Protein AF-A0A0C2FPS5-F1 (afdb_monomer_lite)

Structure (mmCIF, N/CA/C/O backbone):
data_AF-A0A0C2FPS5-F1
#
_entry.id   AF-A0A0C2FPS5-F1
#
loop_
_atom_site.group_PDB
_atom_site.id
_atom_site.type_symbol
_atom_site.label_atom_id
_atom_site.label_alt_id
_atom_site.label_comp_id
_atom_site.label_asym_id
_atom_site.label_entity_id
_atom_site.label_seq_id
_atom_site.pdbx_PDB_ins_code
_atom_site.Cartn_x
_atom_site.Cartn_y
_atom_site.Cartn_z
_atom_site.occupancy
_atom_site.B_iso_or_equiv
_atom_site.auth_seq_id
_atom_site.auth_comp_id
_atom_site.auth_asym_id
_atom_site.auth_atom_id
_atom_site.pdbx_PDB_model_num
ATOM 1 N N . SER A 1 1 ? 12.029 13.541 -1.799 1.00 57.22 1 SER A N 1
ATOM 2 C CA . SER A 1 1 ? 10.573 13.661 -1.577 1.00 57.22 1 SER A CA 1
ATOM 3 C C . SER A 1 1 ? 9.976 12.266 -1.522 1.00 57.22 1 SER A C 1
ATOM 5 O O . SER A 1 1 ? 10.439 11.397 -2.249 1.00 57.22 1 SER A O 1
ATOM 7 N N . ILE A 1 2 ? 9.017 12.026 -0.625 1.00 70.44 2 ILE A N 1
ATOM 8 C CA . ILE A 1 2 ? 8.234 10.782 -0.600 1.00 70.44 2 ILE A CA 1
ATOM 9 C C . ILE A 1 2 ? 7.056 10.985 -1.557 1.00 70.44 2 ILE A C 1
ATOM 11 O O . ILE A 1 2 ? 6.368 11.998 -1.454 1.00 70.44 2 ILE A O 1
ATOM 15 N N . GLU A 1 3 ? 6.858 10.064 -2.496 1.00 81.69 3 GLU A N 1
ATOM 16 C CA . GLU A 1 3 ? 5.777 10.108 -3.487 1.00 81.69 3 GLU A CA 1
ATOM 17 C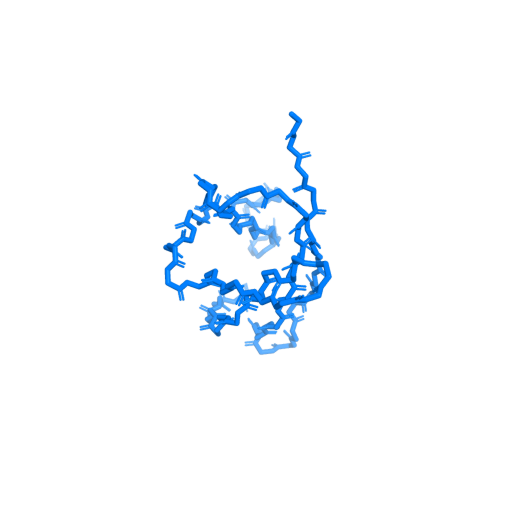 C . GLU A 1 3 ? 4.650 9.153 -3.062 1.00 81.69 3 GLU A C 1
ATOM 19 O O . GLU A 1 3 ? 4.909 7.987 -2.753 1.00 81.69 3 GLU A O 1
ATOM 24 N N . LEU A 1 4 ? 3.402 9.636 -3.036 1.00 85.56 4 LEU A N 1
ATOM 25 C CA . LEU A 1 4 ? 2.226 8.769 -2.959 1.00 85.56 4 LEU A CA 1
ATOM 26 C C . LEU A 1 4 ? 1.930 8.251 -4.366 1.00 85.56 4 LEU A C 1
ATOM 28 O O . LEU A 1 4 ? 1.646 9.043 -5.258 1.00 85.56 4 LEU A O 1
ATOM 32 N N . LEU A 1 5 ? 1.995 6.934 -4.548 1.00 85.56 5 LEU A N 1
ATOM 33 C CA . LEU A 1 5 ? 1.826 6.322 -5.867 1.00 85.56 5 LEU A CA 1
ATOM 34 C C . LEU A 1 5 ? 0.376 5.975 -6.190 1.00 85.56 5 LEU A C 1
ATOM 36 O O . LEU A 1 5 ? -0.022 6.092 -7.342 1.00 85.56 5 LEU A O 1
ATOM 40 N N . GLU A 1 6 ? -0.366 5.476 -5.199 1.00 86.31 6 GLU A N 1
ATOM 41 C CA . GLU A 1 6 ? -1.782 5.116 -5.313 1.00 86.31 6 GLU A CA 1
ATOM 42 C C . GLU A 1 6 ? -2.371 4.859 -3.918 1.00 86.31 6 GLU A C 1
ATOM 44 O O . GLU A 1 6 ? -1.629 4.551 -2.976 1.00 86.31 6 GLU A O 1
ATOM 49 N N . GLN A 1 7 ? -3.697 4.928 -3.794 1.00 89.75 7 GLN A N 1
ATOM 50 C CA . GLN A 1 7 ? -4.437 4.492 -2.606 1.00 89.75 7 GLN A CA 1
ATOM 51 C C . GLN A 1 7 ? -5.718 3.733 -2.973 1.00 89.75 7 GLN A C 1
ATOM 53 O O . GLN A 1 7 ? -6.320 3.962 -4.015 1.00 89.75 7 GLN A O 1
ATOM 58 N N . THR A 1 8 ? -6.148 2.828 -2.097 1.00 85.75 8 THR A N 1
ATOM 59 C CA . THR A 1 8 ? -7.395 2.073 -2.261 1.00 85.75 8 THR A CA 1
ATOM 60 C C . THR A 1 8 ? -7.964 1.687 -0.899 1.00 85.75 8 THR A C 1
ATOM 62 O O . THR A 1 8 ? -7.259 1.758 0.112 1.00 85.75 8 THR A O 1
ATOM 65 N N . HIS A 1 9 ? -9.216 1.239 -0.886 1.00 85.69 9 HIS A N 1
ATOM 66 C CA . HIS A 1 9 ? -9.844 0.607 0.269 1.00 85.69 9 HIS A CA 1
ATOM 67 C C . HIS A 1 9 ? -10.025 -0.888 0.011 1.00 85.69 9 HIS A C 1
ATOM 69 O O . HIS A 1 9 ? -10.199 -1.325 -1.127 1.00 85.69 9 HIS A O 1
ATOM 75 N N . SER A 1 10 ? -9.957 -1.679 1.077 1.00 83.19 10 SER A N 1
ATOM 76 C CA . SER A 1 10 ? -10.339 -3.084 1.019 1.00 83.19 10 SER A CA 1
ATOM 77 C C . SER A 1 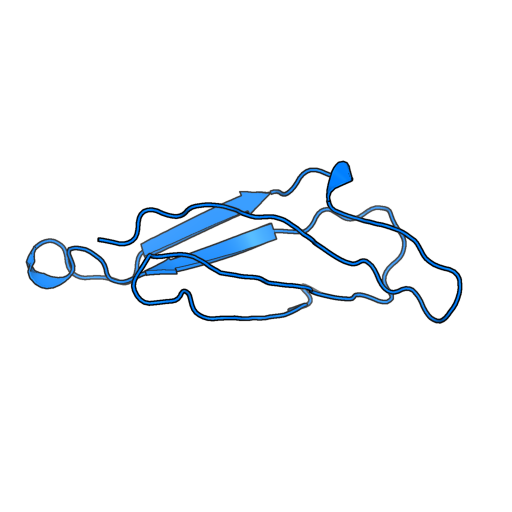10 ? -11.850 -3.239 0.858 1.00 83.19 10 SER A C 1
ATOM 79 O O . SER A 1 10 ? -12.614 -2.394 1.321 1.00 83.19 10 SER A O 1
ATOM 81 N N . ASP A 1 11 ? -12.275 -4.344 0.252 1.00 81.69 11 ASP A N 1
ATOM 82 C CA . ASP A 1 11 ? -13.668 -4.782 0.278 1.00 81.69 11 ASP A CA 1
ATOM 83 C C . ASP A 1 11 ? -14.070 -5.350 1.654 1.00 81.69 11 ASP A C 1
ATOM 85 O O . ASP A 1 11 ? -13.251 -5.453 2.572 1.00 81.69 11 ASP A O 1
ATOM 89 N N . GLU A 1 12 ? -15.335 -5.754 1.785 1.00 83.62 12 GLU A N 1
ATOM 90 C CA . GLU A 1 12 ? -15.900 -6.352 3.008 1.00 83.62 12 GLU A CA 1
ATOM 91 C C . GLU A 1 12 ? -15.184 -7.640 3.456 1.00 83.62 12 GLU A C 1
ATOM 93 O O . GLU A 1 12 ? -15.296 -8.044 4.608 1.00 83.62 12 GLU A O 1
ATOM 98 N N . ALA A 1 13 ? -14.424 -8.286 2.566 1.00 81.75 13 ALA A N 1
ATOM 99 C CA . ALA A 1 13 ? -13.628 -9.474 2.865 1.00 81.75 13 ALA A CA 1
ATOM 100 C C . ALA A 1 13 ? -12.142 -9.152 3.132 1.00 81.75 13 ALA A C 1
ATOM 102 O O . ALA A 1 13 ? -11.308 -10.063 3.157 1.00 81.75 13 ALA A O 1
ATOM 103 N N . GLY A 1 14 ? -11.777 -7.872 3.278 1.00 77.88 14 GLY A N 1
ATOM 104 C CA . GLY A 1 14 ? -10.401 -7.426 3.516 1.00 77.88 14 GLY A CA 1
ATOM 105 C C . GLY A 1 14 ? -9.485 -7.516 2.287 1.00 77.88 14 GLY A C 1
ATOM 106 O O . GLY A 1 14 ? -8.260 -7.403 2.406 1.00 77.88 14 GLY A O 1
ATOM 107 N N . ARG A 1 15 ? -10.033 -7.743 1.086 1.00 80.31 15 ARG A N 1
ATOM 108 C CA . ARG A 1 15 ? -9.252 -7.848 -0.157 1.00 80.31 15 ARG A CA 1
ATOM 109 C C . ARG A 1 15 ? -9.081 -6.474 -0.782 1.00 80.31 15 ARG A C 1
ATOM 111 O O . ARG A 1 15 ? -10.012 -5.682 -0.805 1.00 80.31 15 ARG A O 1
ATOM 118 N N . PHE A 1 16 ? -7.916 -6.217 -1.362 1.00 82.56 16 PHE A N 1
ATOM 119 C CA . PHE A 1 16 ? -7.657 -4.991 -2.109 1.00 82.56 16 PHE A CA 1
ATOM 120 C C . PHE A 1 16 ? -6.782 -5.262 -3.333 1.00 82.56 16 PHE A C 1
ATOM 122 O O . PHE A 1 16 ? -6.005 -6.222 -3.370 1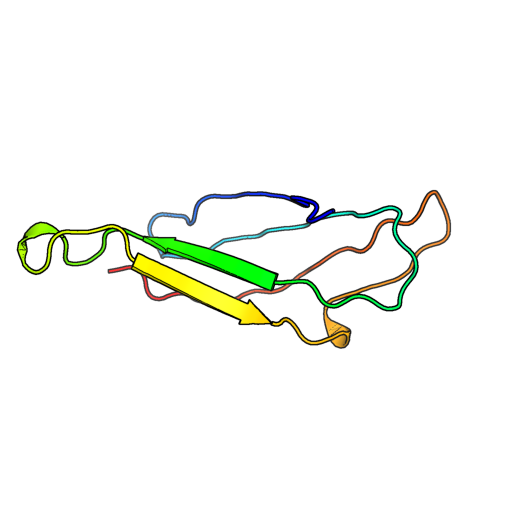.00 82.56 16 PHE A O 1
ATOM 129 N N . GLU A 1 17 ? -6.895 -4.383 -4.323 1.00 80.69 17 GLU A N 1
ATOM 130 C CA . GLU A 1 17 ? -5.999 -4.307 -5.471 1.00 80.69 17 GLU A CA 1
ATOM 131 C C . GLU A 1 17 ? -5.482 -2.874 -5.584 1.00 80.69 17 GLU A C 1
ATOM 133 O O . GLU A 1 17 ? -6.249 -1.916 -5.494 1.00 80.69 17 GLU A O 1
ATOM 138 N N . LEU A 1 18 ? -4.166 -2.731 -5.730 1.00 80.81 18 LEU A N 1
ATOM 139 C CA . LEU A 1 18 ? -3.495 -1.440 -5.747 1.00 80.81 18 LEU A CA 1
ATOM 140 C C . LEU A 1 18 ? -2.382 -1.458 -6.787 1.00 80.81 18 LEU A C 1
ATOM 142 O O . LEU A 1 18 ? -1.489 -2.300 -6.709 1.00 80.81 18 LEU A O 1
ATOM 146 N N . VAL A 1 19 ? -2.418 -0.507 -7.719 1.00 82.06 19 VAL A N 1
ATOM 147 C CA . VAL A 1 19 ? -1.424 -0.360 -8.785 1.00 82.06 19 VAL A CA 1
ATOM 148 C C . VAL A 1 19 ? -0.921 1.080 -8.798 1.00 82.06 19 VAL A C 1
ATOM 150 O O . VAL A 1 19 ? -1.531 1.950 -9.407 1.00 82.06 19 VAL A O 1
ATOM 153 N N . GLY A 1 20 ? 0.214 1.331 -8.149 1.00 79.75 20 GLY A N 1
ATOM 154 C CA . GLY A 1 20 ? 0.879 2.638 -8.189 1.00 79.75 20 GLY A CA 1
ATOM 155 C C . GLY A 1 20 ? 1.904 2.739 -9.309 1.00 79.75 20 GLY A C 1
ATOM 156 O O . GLY A 1 20 ? 2.556 1.746 -9.610 1.00 79.75 20 GLY A O 1
ATOM 157 N N . ARG A 1 21 ? 2.070 3.933 -9.889 1.00 78.38 21 ARG A N 1
ATOM 158 C CA . ARG A 1 21 ? 3.003 4.215 -10.996 1.00 78.38 21 ARG A CA 1
ATOM 159 C C . ARG A 1 21 ? 3.947 5.351 -10.602 1.00 78.38 21 ARG A C 1
ATOM 161 O O . ARG A 1 21 ? 3.493 6.315 -10.005 1.00 78.38 21 ARG A O 1
ATOM 168 N N . SER A 1 22 ? 5.229 5.267 -10.957 1.00 77.12 22 SER A N 1
ATOM 169 C CA . SER A 1 22 ? 6.200 6.352 -10.733 1.00 77.12 22 SER A CA 1
ATOM 170 C C . SER A 1 22 ? 7.111 6.502 -11.938 1.00 77.12 22 SER A C 1
ATOM 172 O O . SER A 1 22 ? 7.548 5.503 -12.503 1.00 77.12 22 SER A O 1
ATOM 174 N N . ARG A 1 23 ? 7.464 7.750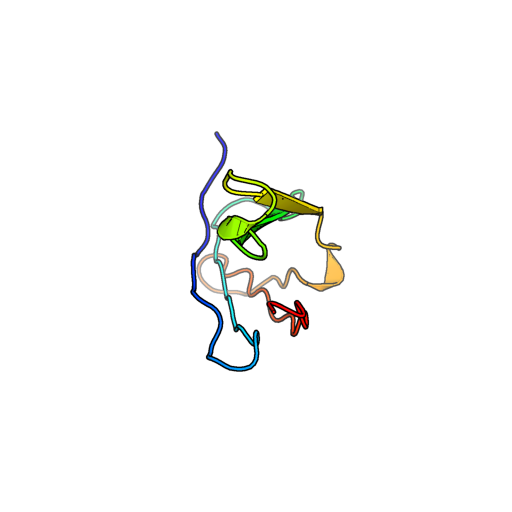 -12.263 1.00 75.06 23 ARG A N 1
ATOM 175 C CA . ARG A 1 23 ? 8.467 8.078 -13.290 1.00 75.06 23 ARG A CA 1
ATOM 176 C C . ARG A 1 23 ? 9.910 7.948 -12.787 1.00 75.06 23 ARG A C 1
ATOM 178 O O . ARG A 1 23 ? 10.842 8.172 -13.557 1.00 75.06 23 ARG A O 1
ATOM 185 N N . SER A 1 24 ? 10.097 7.643 -11.502 1.00 67.88 24 SER A N 1
ATOM 186 C CA . SER A 1 24 ? 11.408 7.548 -10.864 1.00 67.88 24 SER A CA 1
ATOM 187 C C . SER A 1 24 ? 12.200 6.326 -11.348 1.00 67.88 24 SER A C 1
ATOM 189 O O . SER A 1 24 ? 11.627 5.265 -11.606 1.00 67.88 24 SER A O 1
ATOM 191 N N . ASN A 1 25 ? 13.525 6.480 -11.452 1.00 65.19 25 ASN A N 1
ATOM 192 C CA . ASN A 1 25 ? 14.458 5.439 -11.902 1.00 65.19 25 ASN A CA 1
ATOM 193 C C . ASN A 1 25 ? 14.388 4.168 -11.030 1.00 65.19 25 ASN A C 1
ATOM 195 O O . ASN A 1 25 ? 13.915 4.193 -9.904 1.00 65.19 25 ASN A O 1
ATOM 199 N N . SER A 1 26 ? 14.853 3.024 -11.521 1.00 62.38 26 SER A N 1
ATOM 200 C CA . SER A 1 26 ? 14.496 1.707 -10.969 1.00 62.38 26 SER A CA 1
ATOM 201 C C . SER A 1 26 ? 15.178 1.273 -9.656 1.00 62.38 26 SER A C 1
ATOM 203 O O . SER A 1 26 ? 15.082 0.105 -9.265 1.00 62.38 26 SER A O 1
ATOM 205 N N . ASN A 1 27 ? 15.805 2.187 -8.909 1.00 70.12 27 ASN A N 1
ATOM 206 C CA . ASN A 1 27 ? 16.551 1.861 -7.683 1.00 70.12 27 ASN A CA 1
ATOM 207 C C . ASN A 1 27 ? 15.747 1.954 -6.374 1.00 70.12 27 ASN A C 1
ATOM 209 O O . ASN A 1 27 ? 16.307 1.753 -5.296 1.00 70.12 27 ASN A O 1
ATOM 213 N N . TRP A 1 28 ? 14.442 2.223 -6.425 1.00 77.50 28 TRP A N 1
ATOM 214 C CA . TRP A 1 28 ? 13.610 2.337 -5.224 1.00 77.50 28 TRP A CA 1
ATOM 215 C C . TRP A 1 28 ? 12.844 1.047 -4.894 1.00 77.50 28 TRP A C 1
ATOM 217 O O . TRP A 1 28 ? 12.662 0.148 -5.718 1.00 77.50 28 TRP A O 1
ATOM 227 N N . ARG A 1 29 ? 12.388 0.963 -3.640 1.00 78.44 29 ARG A N 1
ATOM 228 C CA . ARG A 1 29 ? 11.465 -0.067 -3.151 1.00 78.44 29 ARG A CA 1
ATOM 229 C C . ARG A 1 29 ? 10.205 0.624 -2.626 1.00 78.44 29 ARG A C 1
ATOM 231 O O . ARG A 1 29 ? 10.343 1.535 -1.810 1.00 78.44 29 ARG A O 1
ATOM 238 N N . PRO A 1 30 ? 8.999 0.230 -3.063 1.00 83.94 30 PRO A N 1
ATOM 239 C CA . PRO A 1 30 ? 7.762 0.783 -2.514 1.00 83.94 30 PRO A CA 1
ATOM 240 C C . PRO A 1 30 ? 7.609 0.413 -1.033 1.00 83.94 30 PRO A C 1
ATOM 242 O O . PRO A 1 30 ? 8.039 -0.657 -0.584 1.00 83.94 30 PRO A O 1
ATOM 245 N N . VAL A 1 31 ? 6.889 1.257 -0.304 1.00 88.69 31 VAL A N 1
ATOM 246 C CA . VAL A 1 31 ? 6.351 0.923 1.014 1.00 88.69 31 VAL A CA 1
ATOM 247 C C . VAL A 1 31 ? 4.834 0.893 0.908 1.00 88.69 31 VAL A C 1
ATOM 249 O O . VAL A 1 31 ? 4.219 1.896 0.551 1.00 88.69 31 VAL A O 1
ATOM 252 N N . LEU A 1 32 ? 4.229 -0.246 1.235 1.00 89.44 32 LEU A N 1
ATOM 253 C CA . LEU A 1 32 ? 2.790 -0.344 1.441 1.00 89.44 32 LEU A CA 1
ATOM 254 C C . LEU A 1 32 ? 2.487 0.022 2.894 1.00 89.44 32 LEU A C 1
ATOM 256 O O . LEU A 1 32 ? 2.960 -0.642 3.817 1.00 89.44 32 LEU A O 1
ATOM 260 N N . ASN A 1 33 ? 1.696 1.073 3.081 1.00 90.12 33 ASN A N 1
ATOM 261 C CA . ASN A 1 33 ? 1.170 1.461 4.383 1.00 90.12 33 ASN A CA 1
ATOM 262 C C . ASN A 1 33 ? -0.289 1.003 4.454 1.00 90.12 33 ASN A C 1
ATOM 264 O O . ASN A 1 33 ? -1.077 1.372 3.587 1.00 90.12 33 ASN A O 1
ATOM 268 N N . ILE A 1 34 ? -0.642 0.229 5.476 1.00 89.56 34 ILE A N 1
ATOM 269 C CA . ILE A 1 34 ? -2.027 -0.164 5.756 1.00 89.56 34 ILE A CA 1
ATOM 270 C C . ILE A 1 34 ? -2.467 0.546 7.027 1.00 89.56 34 ILE A C 1
ATOM 272 O O . ILE A 1 34 ? -1.785 0.468 8.050 1.00 89.56 34 ILE A O 1
ATOM 276 N N . TYR A 1 35 ? -3.605 1.227 6.944 1.00 87.94 35 TYR A N 1
ATOM 277 C CA . TYR A 1 35 ? -4.245 1.902 8.063 1.00 87.94 35 TYR A CA 1
ATOM 278 C C . TYR A 1 35 ? -5.573 1.216 8.357 1.00 87.94 35 TYR A C 1
ATOM 280 O O . TYR A 1 35 ? -6.337 0.970 7.428 1.00 87.94 35 TYR A O 1
ATOM 288 N N . HIS A 1 36 ? -5.841 0.922 9.627 1.00 83.50 36 HIS A N 1
ATOM 289 C CA . HIS A 1 36 ? -7.104 0.320 10.051 1.00 83.50 36 HIS A CA 1
ATOM 290 C C . HIS A 1 36 ? -7.473 0.741 11.479 1.00 83.50 36 HIS A C 1
ATOM 292 O O . HIS A 1 36 ? -6.626 1.211 12.244 1.00 83.50 36 HIS A O 1
ATOM 298 N N . ASP A 1 37 ? -8.742 0.567 11.811 1.00 82.62 37 ASP A N 1
ATOM 299 C CA . ASP A 1 37 ? -9.404 0.877 13.080 1.00 82.62 37 ASP A CA 1
ATOM 300 C C . ASP A 1 37 ? -10.032 -0.378 13.720 1.00 82.62 37 ASP A C 1
ATOM 302 O O . ASP A 1 37 ? -10.895 -0.286 14.586 1.00 82.62 37 ASP A O 1
ATOM 306 N N . CYS A 1 38 ? -9.583 -1.578 13.335 1.00 77.75 38 CYS A N 1
ATOM 307 C CA . CYS A 1 38 ? -10.034 -2.820 13.970 1.00 77.75 38 CYS A CA 1
ATOM 308 C C . CYS A 1 38 ? -9.831 -2.779 15.488 1.00 77.75 38 CYS A C 1
ATOM 310 O O . CYS A 1 38 ? -8.791 -2.323 15.978 1.00 77.75 38 CYS A O 1
ATOM 312 N N . GLU A 1 39 ? -10.787 -3.342 16.228 1.00 79.44 39 GLU A N 1
ATOM 313 C CA . GLU A 1 39 ? -10.785 -3.379 17.694 1.00 79.44 39 GLU A CA 1
ATOM 314 C C . GLU A 1 39 ? -10.769 -1.981 18.353 1.00 79.44 39 GLU A C 1
ATOM 316 O O . GLU A 1 39 ? -10.364 -1.872 19.512 1.00 79.44 39 GLU A O 1
ATOM 321 N N . ASP A 1 40 ? -11.188 -0.901 17.673 1.00 80.81 40 ASP A N 1
ATOM 322 C CA . ASP A 1 40 ? -11.131 0.453 18.261 1.00 80.81 40 ASP A CA 1
ATOM 323 C C . ASP A 1 40 ? -11.987 0.605 19.518 1.00 80.81 40 ASP A C 1
ATOM 325 O O . ASP A 1 40 ? -11.595 1.294 20.457 1.00 80.81 40 ASP A O 1
ATOM 329 N N . ALA A 1 41 ? -13.119 -0.102 19.582 1.00 79.94 41 ALA A N 1
ATOM 330 C CA . ALA A 1 41 ? -13.976 -0.122 20.766 1.00 79.94 41 ALA A CA 1
ATOM 331 C C . ALA A 1 41 ? -13.244 -0.642 22.018 1.00 79.94 41 ALA A C 1
ATOM 333 O O . ALA A 1 41 ? -13.571 -0.248 23.135 1.00 79.94 41 ALA A O 1
ATOM 334 N N . LYS A 1 42 ? -12.255 -1.527 21.837 1.00 81.69 42 LYS A N 1
ATOM 335 C CA . LYS A 1 42 ? -11.463 -2.121 22.921 1.00 81.69 42 LYS A CA 1
ATOM 336 C C . LYS A 1 42 ? -10.145 -1.385 23.143 1.00 81.69 42 LYS A C 1
ATOM 338 O O . LYS A 1 42 ? -9.723 -1.214 24.279 1.00 81.69 42 LYS A O 1
ATOM 343 N N . ASN A 1 43 ? -9.496 -0.973 22.059 1.00 78.94 43 ASN A N 1
ATOM 344 C CA . ASN A 1 43 ? -8.200 -0.310 22.047 1.00 78.94 43 ASN A CA 1
ATOM 345 C C . ASN A 1 43 ? -8.266 0.852 21.045 1.00 78.94 43 ASN A C 1
ATOM 347 O O . ASN A 1 43 ? -7.990 0.631 19.861 1.00 78.94 43 ASN A O 1
ATOM 351 N N . PRO A 1 44 ? -8.634 2.061 21.500 1.00 84.94 44 PRO A N 1
ATOM 352 C CA . PRO A 1 44 ? -8.819 3.208 20.623 1.00 84.94 44 PRO A CA 1
ATOM 353 C C . PRO A 1 44 ? -7.534 3.613 19.897 1.00 84.94 44 PRO A C 1
ATOM 355 O O . PRO A 1 44 ? -6.458 3.671 20.497 1.00 84.94 44 PRO A O 1
ATOM 358 N N . GLY A 1 45 ? -7.659 3.967 18.621 1.00 80.56 45 GLY A N 1
ATOM 359 C CA . GLY A 1 45 ? -6.603 4.557 17.813 1.00 80.56 45 GLY A CA 1
ATOM 360 C C . GLY A 1 45 ? -6.384 3.868 16.467 1.00 80.56 45 GLY A C 1
ATOM 361 O O . GLY A 1 45 ? -6.274 2.649 16.345 1.00 80.56 45 GLY A O 1
ATOM 362 N N . ARG A 1 46 ? -6.172 4.683 15.430 1.00 80.81 46 ARG A N 1
ATOM 363 C CA . ARG A 1 46 ? -5.790 4.192 14.103 1.00 80.81 46 ARG A CA 1
ATOM 364 C C . ARG A 1 46 ? -4.428 3.501 14.158 1.00 80.81 46 ARG A C 1
ATOM 366 O O . ARG A 1 46 ? -3.420 4.107 14.524 1.00 80.81 46 ARG A O 1
ATOM 373 N N . ARG A 1 47 ? -4.384 2.250 13.719 1.00 85.81 47 ARG A N 1
ATOM 374 C CA . ARG A 1 47 ? -3.164 1.441 13.642 1.00 85.81 47 ARG A CA 1
ATOM 375 C C . ARG A 1 47 ? -2.560 1.544 12.249 1.00 85.81 47 ARG A C 1
ATOM 377 O O . ARG A 1 47 ? -3.276 1.690 11.258 1.00 85.81 47 ARG A O 1
ATOM 384 N N . LYS A 1 48 ? -1.230 1.467 12.182 1.00 87.75 48 LYS A N 1
ATOM 385 C CA . LYS A 1 48 ? -0.454 1.552 10.941 1.00 87.75 48 LYS A CA 1
ATOM 386 C C . LYS A 1 48 ? 0.499 0.368 10.835 1.00 87.75 48 LYS A C 1
ATOM 388 O O . LYS A 1 48 ? 1.324 0.158 11.720 1.00 87.75 48 LYS A O 1
ATOM 393 N N . MET A 1 49 ? 0.431 -0.347 9.719 1.00 87.56 49 MET A N 1
ATOM 394 C CA . MET A 1 49 ? 1.392 -1.385 9.349 1.00 87.56 49 MET A CA 1
ATOM 395 C C . MET A 1 49 ? 2.183 -0.949 8.117 1.00 87.56 49 MET A C 1
ATOM 397 O O . MET A 1 49 ? 1.607 -0.420 7.167 1.00 87.56 49 MET A O 1
ATOM 401 N N . ASN A 1 50 ? 3.495 -1.201 8.125 1.00 90.56 50 ASN A N 1
ATOM 402 C CA . ASN A 1 50 ? 4.405 -0.812 7.048 1.00 90.56 50 ASN A CA 1
ATOM 403 C C . ASN A 1 50 ? 5.079 -2.045 6.456 1.00 90.56 50 ASN A C 1
ATO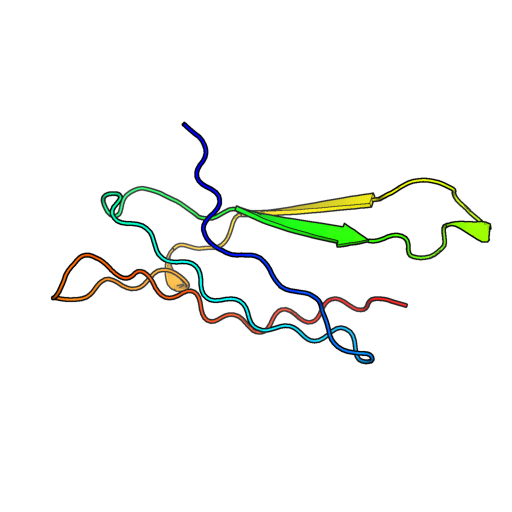M 405 O O . ASN A 1 50 ? 5.797 -2.759 7.155 1.00 90.56 50 ASN A O 1
ATOM 409 N N . PHE A 1 51 ? 4.905 -2.253 5.155 1.00 87.75 51 PHE A N 1
ATOM 410 C CA . PHE A 1 51 ? 5.516 -3.357 4.426 1.00 87.75 51 PHE A CA 1
ATOM 411 C C . PHE A 1 51 ? 6.427 -2.818 3.333 1.00 87.75 51 PHE A C 1
ATOM 413 O O . PHE A 1 51 ? 5.983 -2.163 2.392 1.00 87.75 51 PHE A O 1
ATOM 420 N N . LEU A 1 52 ? 7.716 -3.129 3.431 1.00 89.00 52 LEU A N 1
ATOM 421 C CA . LEU A 1 52 ? 8.674 -2.827 2.377 1.00 89.00 52 LEU A CA 1
ATOM 422 C C . LEU A 1 52 ? 8.557 -3.883 1.275 1.00 89.00 52 LEU A C 1
ATOM 424 O O . LEU A 1 52 ? 9.018 -5.016 1.459 1.00 89.00 52 LEU A O 1
ATOM 428 N N . LEU A 1 53 ? 7.967 -3.547 0.123 1.00 84.75 53 LEU A N 1
ATOM 429 C CA . LEU A 1 53 ? 7.748 -4.578 -0.892 1.00 84.75 53 LEU A CA 1
ATOM 430 C C . LEU A 1 53 ? 9.078 -4.958 -1.577 1.00 84.75 53 LEU A C 1
ATOM 432 O O . LEU A 1 53 ? 9.947 -4.113 -1.835 1.00 84.75 53 LEU A O 1
ATOM 436 N N . PRO A 1 54 ? 9.287 -6.254 -1.846 1.00 84.19 54 PRO A N 1
ATOM 437 C CA . PRO A 1 54 ? 10.375 -6.732 -2.691 1.00 84.19 54 PRO A CA 1
ATOM 438 C C . PRO A 1 54 ? 10.352 -6.129 -4.106 1.00 84.19 54 PRO A C 1
ATOM 440 O O . PRO A 1 54 ? 9.281 -5.935 -4.679 1.00 84.19 54 PRO A O 1
ATOM 443 N N . ARG A 1 55 ? 11.533 -5.948 -4.723 1.00 78.81 55 ARG A N 1
ATOM 444 C CA . ARG A 1 55 ? 11.657 -5.440 -6.108 1.00 78.81 55 ARG A CA 1
ATOM 445 C C . ARG A 1 55 ? 10.925 -6.293 -7.146 1.00 78.81 55 ARG A C 1
ATOM 447 O O . ARG A 1 55 ? 10.515 -5.751 -8.155 1.00 78.81 55 ARG A O 1
ATOM 454 N N . LYS A 1 56 ? 10.697 -7.590 -6.895 1.00 80.06 56 LYS A N 1
ATOM 455 C CA . LYS A 1 56 ? 9.936 -8.468 -7.809 1.00 80.06 56 LYS A CA 1
ATOM 456 C C . LYS A 1 56 ? 8.484 -8.026 -8.050 1.00 80.06 56 LYS A C 1
ATOM 458 O O . LYS A 1 56 ? 7.847 -8.547 -8.954 1.00 80.06 56 LYS A O 1
ATOM 463 N N . TYR A 1 57 ? 7.953 -7.119 -7.227 1.00 78.44 57 TYR A N 1
ATOM 464 C CA . TYR A 1 57 ? 6.639 -6.508 -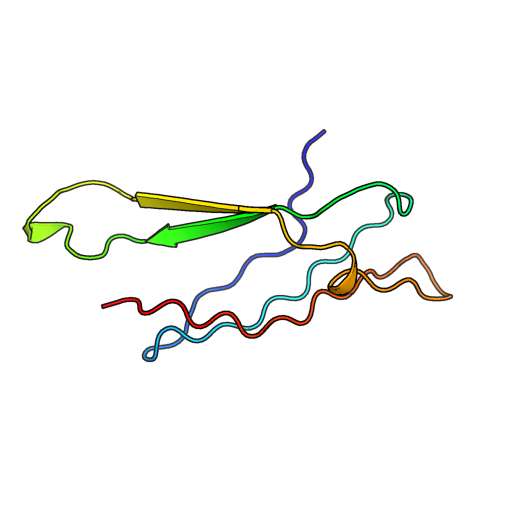7.436 1.00 78.44 57 TYR A CA 1
ATOM 465 C C . TYR A 1 57 ? 6.709 -5.205 -8.252 1.00 78.44 57 TYR A C 1
ATOM 467 O O . TYR A 1 57 ? 5.674 -4.600 -8.487 1.00 78.44 57 TYR A O 1
ATOM 475 N N . VAL A 1 58 ? 7.903 -4.768 -8.664 1.00 79.31 58 VAL A N 1
ATOM 476 C CA . VAL A 1 58 ? 8.164 -3.613 -9.536 1.00 79.31 58 VAL A CA 1
ATOM 477 C C . VAL A 1 58 ? 8.471 -4.146 -10.942 1.00 79.31 58 VAL A C 1
ATOM 479 O O . VAL A 1 58 ? 9.301 -5.043 -11.079 1.00 79.31 58 VAL A O 1
ATOM 482 N N . THR A 1 59 ? 7.848 -3.598 -11.985 1.00 76.31 59 THR A N 1
ATOM 483 C CA . THR A 1 59 ? 8.069 -4.013 -13.387 1.00 76.31 59 THR A CA 1
ATOM 484 C C . THR A 1 59 ? 8.362 -2.813 -14.283 1.00 76.31 59 THR A C 1
ATOM 486 O O . THR A 1 59 ? 7.573 -1.882 -14.282 1.00 76.31 59 THR A O 1
ATOM 489 N N . GLU A 1 60 ? 9.412 -2.847 -15.102 1.00 74.94 60 GLU A N 1
ATOM 490 C CA . GLU A 1 60 ? 9.762 -1.748 -16.025 1.00 74.94 60 GLU A CA 1
ATOM 491 C C . GLU A 1 60 ? 9.033 -1.878 -17.389 1.00 74.94 60 GLU A C 1
ATOM 493 O O . GLU A 1 60 ? 8.717 -2.993 -17.809 1.00 74.94 60 GLU A O 1
ATOM 498 N N . GLY A 1 61 ? 8.758 -0.767 -18.101 1.00 64.44 61 GLY A N 1
ATOM 499 C CA . GLY A 1 61 ? 8.037 -0.784 -19.393 1.00 64.44 61 GLY A CA 1
ATOM 500 C C . GLY A 1 61 ? 8.294 0.425 -20.329 1.00 64.44 61 GLY A C 1
ATOM 501 O O . GLY A 1 61 ? 8.676 1.493 -19.853 1.00 64.44 61 GLY A O 1
ATOM 502 N N . PRO A 1 62 ? 8.081 0.287 -21.662 1.00 49.12 62 PRO A N 1
ATOM 503 C CA . PRO A 1 62 ? 8.736 1.100 -22.710 1.00 49.12 62 PRO A CA 1
ATOM 504 C C . PRO A 1 62 ? 8.137 2.487 -23.044 1.00 49.12 62 PRO A C 1
ATOM 506 O O . PRO A 1 62 ? 8.697 3.199 -23.870 1.00 49.12 62 PRO A O 1
ATOM 509 N N . THR A 1 63 ? 7.029 2.918 -22.433 1.00 46.69 63 THR A N 1
ATOM 510 C CA . THR A 1 63 ? 6.447 4.275 -22.630 1.00 46.69 63 THR A CA 1
ATOM 511 C C . THR A 1 63 ? 6.050 4.832 -21.261 1.00 46.69 63 THR A C 1
ATOM 513 O O . THR A 1 63 ? 5.653 4.038 -20.410 1.00 46.69 63 THR A O 1
ATOM 516 N N . PRO A 1 64 ? 6.211 6.147 -21.011 1.00 41.56 64 PRO A N 1
ATOM 517 C CA . PRO A 1 64 ? 6.783 6.703 -19.778 1.00 41.56 64 PRO A CA 1
ATOM 518 C C . PRO A 1 64 ? 6.518 5.860 -18.522 1.00 41.56 64 PRO A C 1
ATOM 520 O O . PRO A 1 64 ? 5.499 6.020 -17.859 1.00 41.56 64 PRO A O 1
ATOM 523 N N . GLN A 1 65 ? 7.496 4.991 -18.230 1.00 48.59 65 GLN A N 1
ATOM 524 C CA . GLN A 1 65 ? 7.885 4.455 -16.922 1.00 48.59 65 GLN A CA 1
ATOM 525 C C . GLN A 1 65 ? 6.702 4.120 -16.000 1.00 48.59 65 GLN A C 1
ATOM 527 O O . GLN A 1 65 ? 6.446 4.789 -15.002 1.00 48.59 65 GLN A O 1
ATOM 532 N N . VAL A 1 66 ? 5.944 3.084 -16.345 1.00 43.06 66 VAL A N 1
ATOM 533 C CA . VAL A 1 66 ? 4.835 2.599 -15.523 1.00 43.06 66 VAL A CA 1
ATOM 534 C C . VAL A 1 66 ? 5.292 1.354 -14.774 1.00 43.06 66 VAL A C 1
ATOM 536 O O . VAL A 1 66 ? 5.159 0.239 -15.272 1.00 43.06 66 VAL A O 1
ATOM 539 N N . ASN A 1 67 ? 5.814 1.539 -13.561 1.00 49.91 67 ASN A N 1
ATOM 540 C CA . ASN A 1 67 ? 5.922 0.423 -12.628 1.00 49.91 67 ASN A CA 1
ATOM 541 C C . ASN A 1 67 ? 4.507 -0.010 -12.235 1.00 49.91 67 ASN A C 1
ATOM 543 O O . ASN A 1 67 ? 3.698 0.839 -11.883 1.00 49.91 67 ASN A O 1
ATOM 547 N N . VAL A 1 68 ? 4.178 -1.298 -12.358 1.00 49.12 68 VAL A N 1
ATOM 548 C CA . VAL A 1 68 ? 2.866 -1.844 -11.985 1.00 49.12 68 VAL A CA 1
ATOM 549 C C . VAL A 1 68 ? 3.073 -2.786 -10.811 1.00 49.12 68 VAL A C 1
ATOM 551 O O . VAL A 1 68 ? 3.591 -3.888 -10.973 1.00 49.12 68 VAL A O 1
ATOM 554 N N . PHE A 1 69 ? 2.620 -2.378 -9.630 1.00 50.25 69 PHE A N 1
ATOM 555 C CA . PHE A 1 69 ? 2.532 -3.285 -8.491 1.00 50.25 69 PHE A CA 1
ATOM 556 C C . PHE A 1 69 ? 1.299 -4.157 -8.644 1.00 50.25 69 PHE A C 1
ATOM 558 O O . PHE A 1 69 ? 0.186 -3.653 -8.670 1.00 50.25 69 PHE A O 1
ATOM 565 N N . ARG A 1 70 ? 1.483 -5.473 -8.751 1.00 45.59 70 ARG A N 1
ATOM 566 C CA . ARG A 1 70 ? 0.388 -6.440 -8.618 1.00 45.59 70 ARG A CA 1
ATOM 567 C C . ARG A 1 70 ? 0.705 -7.360 -7.455 1.00 45.59 70 ARG A C 1
ATOM 569 O O . ARG A 1 70 ? 1.524 -8.268 -7.574 1.00 45.59 70 ARG A O 1
ATOM 576 N N . SER A 1 71 ? 0.067 -7.124 -6.316 1.00 40.59 71 SER A N 1
ATOM 577 C CA . SER A 1 71 ? 0.159 -8.013 -5.161 1.00 40.59 71 SER A CA 1
ATOM 578 C C . SER A 1 71 ? -1.224 -8.263 -4.589 1.00 40.59 71 SER A C 1
ATOM 580 O O . SER A 1 71 ? -1.942 -7.315 -4.288 1.00 40.59 71 SER A O 1
ATOM 582 N N . ARG A 1 72 ? -1.570 -9.534 -4.381 1.00 43.28 72 ARG A N 1
ATOM 583 C CA . ARG A 1 72 ? -2.693 -9.918 -3.522 1.00 43.28 72 ARG A CA 1
ATOM 584 C C . ARG A 1 72 ? -2.144 -10.134 -2.121 1.00 43.28 72 ARG A C 1
ATOM 586 O O . ARG A 1 72 ? -1.634 -11.209 -1.821 1.00 43.28 72 ARG A O 1
ATOM 593 N N . ILE A 1 73 ? -2.204 -9.107 -1.287 1.00 46.28 73 ILE A N 1
ATOM 594 C CA . ILE A 1 73 ? -1.939 -9.255 0.143 1.00 46.28 73 ILE A CA 1
ATOM 595 C C . ILE A 1 73 ? -3.306 -9.434 0.796 1.00 46.28 73 ILE A C 1
ATOM 597 O O . ILE A 1 73 ? -4.168 -8.571 0.679 1.00 46.28 73 ILE A O 1
ATOM 601 N N . ARG A 1 74 ? -3.529 -10.587 1.434 1.00 41.56 74 ARG A N 1
ATOM 602 C CA . ARG A 1 74 ? -4.697 -10.774 2.296 1.00 41.56 74 ARG A CA 1
ATOM 603 C C . ARG A 1 74 ? -4.367 -10.122 3.625 1.00 41.56 74 ARG A C 1
ATOM 605 O O . ARG A 1 74 ? -3.525 -10.633 4.359 1.00 41.56 74 ARG A O 1
ATOM 612 N N . VAL A 1 75 ? -4.998 -8.995 3.904 1.00 49.50 75 VAL A N 1
ATOM 613 C CA . VAL A 1 75 ? -5.036 -8.461 5.260 1.00 49.50 75 VAL A CA 1
ATOM 614 C C . VAL A 1 75 ? -6.331 -9.001 5.841 1.00 49.50 75 VAL A C 1
ATOM 616 O O . VAL A 1 75 ? -7.400 -8.755 5.294 1.00 49.50 75 VAL A O 1
ATOM 619 N N . ALA A 1 76 ? -6.238 -9.817 6.888 1.00 41.22 76 ALA A N 1
ATOM 620 C CA . ALA A 1 76 ? -7.411 -10.149 7.680 1.00 41.22 76 ALA A CA 1
ATOM 621 C C . ALA A 1 76 ? -7.767 -8.881 8.462 1.00 41.22 76 ALA A C 1
ATOM 623 O O . ALA A 1 76 ? -7.094 -8.539 9.432 1.00 41.22 76 ALA A O 1
ATOM 624 N N . ILE A 1 77 ? -8.736 -8.135 7.947 1.00 46.44 77 ILE A N 1
ATOM 625 C CA . ILE A 1 77 ? -9.324 -6.974 8.603 1.00 46.44 77 ILE A CA 1
ATOM 626 C C . ILE A 1 77 ? -10.617 -7.519 9.209 1.00 46.44 77 ILE A C 1
ATOM 628 O O . ILE A 1 77 ? -11.501 -7.939 8.466 1.00 46.44 77 ILE A O 1
ATOM 632 N N . GLY A 1 78 ? -10.646 -7.651 10.532 1.00 44.62 78 GLY A N 1
ATOM 633 C CA . GLY A 1 78 ? -11.810 -8.062 11.317 1.00 44.62 78 GLY A CA 1
ATOM 634 C C . GLY A 1 78 ? -12.164 -6.963 12.294 1.00 44.62 78 GLY A C 1
ATOM 635 O O . GLY A 1 78 ? -11.206 -6.366 12.833 1.00 44.62 78 GLY A O 1
#

InterPro domains:
  IPR001534 Transthyretin-like [PF01060] (3-54)
  IPR001534 Transthyretin-like [PTHR21700] (4-65)
  IPR038479 Transthyretin-like superfamily [G3DSA:2.60.40.3330] (1-72)

Organism: NCBI:txid51022

Sequence (78 aa):
SIELLEQTHSDEAGRFELVGRSRSNSNWRPVLNIYHDCEDAKNPGRRKMNFLLPRKYVTEGPTPQVNVFRSRIRVAIG

Foldseek 3Di:
DDDDFWDDAADPQQWDWTWGFDLDDLPDWDKDKDWDCAPCVPPNDIDIDIDGDDSVQFDADDPRGGTTGGDTDRDRRD

Radius of gyration: 14.62 Å; chains: 1; bounding box: 32×24×46 Å

Secondary structure (DSSP, 8-state):
-PPP-------TTS---------S-TT---EEEEEE-TTTTTS-S-EEEEEE--GGG----SSS--------------

pLDDT: mean 73.1, std 15.77, range [40.59, 90.56]